Protein AF-A0A7J9MGC0-F1 (afdb_monomer_lite)

Foldseek 3Di:
DALDQALVVLLVCLVVPAQEDHHECEPVDPSHYDPVRLVSNCVSCVVSNHHYHYDYDD

pLDDT: mean 86.28, std 9.0, range [47.16, 93.69]

InterPro domains:
  IPR011060 Ribulose-phosphate binding barrel [SSF51366] (1-49)
  IPR013785 Aldolase-type TIM barrel [G3DSA:3.20.20.70] (1-57)
  IPR044643 N-(5'-phosphoribosyl)anthranilate isomerase family [PTHR42894] (1-54)

Organism: Gossypium schwendimanii (NCBI:txid34291)

Radius of gyration: 10.23 Å; chains: 1; bounding box: 18×20×29 Å

Structure (mmCIF, N/CA/C/O backbone):
data_AF-A0A7J9MGC0-F1
#
_entry.id   AF-A0A7J9MGC0-F1
#
loop_
_atom_site.group_PDB
_atom_site.id
_atom_site.type_symbol
_atom_site.label_atom_id
_atom_site.label_alt_id
_atom_site.label_comp_id
_atom_site.label_asym_id
_atom_site.label_entity_id
_atom_site.label_seq_id
_atom_site.pdbx_PDB_ins_code
_atom_site.Cartn_x
_atom_site.Cartn_y
_atom_site.Cartn_z
_atom_site.occupancy
_atom_site.B_iso_or_equiv
_atom_site.auth_seq_id
_atom_site.auth_comp_id
_atom_site.auth_asym_id
_atom_site.auth_atom_id
_atom_site.pdbx_PDB_model_num
ATOM 1 N N . MET A 1 1 ? 4.992 1.798 -5.510 1.00 77.56 1 MET A N 1
ATOM 2 C CA . MET A 1 1 ? 4.296 3.013 -5.018 1.00 77.56 1 MET A CA 1
ATOM 3 C C . MET A 1 1 ? 3.981 2.835 -3.537 1.00 77.56 1 MET A C 1
ATOM 5 O O . MET A 1 1 ? 3.636 1.722 -3.167 1.00 77.56 1 MET A O 1
ATOM 9 N N . CYS A 1 2 ? 4.126 3.858 -2.687 1.00 77.00 2 CYS A N 1
ATOM 10 C CA . CYS A 1 2 ? 3.921 3.745 -1.232 1.00 77.00 2 CYS A CA 1
ATOM 11 C C . CYS A 1 2 ? 2.748 4.619 -0.760 1.00 77.00 2 CYS A C 1
ATOM 13 O O . CYS A 1 2 ? 2.521 5.685 -1.325 1.00 77.00 2 CYS A O 1
ATOM 15 N N . GLY A 1 3 ? 2.027 4.174 0.274 1.00 78.12 3 GLY A N 1
ATOM 16 C CA . GLY A 1 3 ? 0.902 4.909 0.859 1.00 78.12 3 GLY A CA 1
ATOM 17 C C . GLY A 1 3 ? -0.416 4.744 0.102 1.00 78.12 3 GLY A C 1
ATOM 18 O O . GLY A 1 3 ? -1.255 5.636 0.160 1.00 78.12 3 GLY A O 1
ATOM 19 N N . ILE A 1 4 ? -0.595 3.631 -0.614 1.00 87.56 4 ILE A N 1
ATOM 20 C CA . ILE A 1 4 ? -1.837 3.329 -1.330 1.00 87.56 4 ILE A CA 1
ATOM 21 C C . ILE A 1 4 ? -2.946 3.035 -0.319 1.00 87.56 4 ILE A C 1
ATOM 23 O O . ILE A 1 4 ? -2.780 2.192 0.566 1.00 87.56 4 ILE A O 1
ATOM 27 N N . THR A 1 5 ? -4.076 3.730 -0.461 1.00 89.31 5 THR A N 1
ATOM 28 C CA . THR A 1 5 ? -5.215 3.621 0.460 1.00 89.31 5 THR A CA 1
ATOM 29 C C . THR A 1 5 ? -6.457 2.982 -0.158 1.00 89.31 5 THR A C 1
ATOM 31 O O . THR A 1 5 ? -7.398 2.667 0.569 1.00 89.31 5 THR A O 1
ATOM 34 N N . SER A 1 6 ? -6.469 2.757 -1.476 1.00 90.12 6 SER A N 1
ATOM 35 C CA . SER A 1 6 ? -7.608 2.185 -2.196 1.00 90.12 6 SER A CA 1
ATOM 36 C C . SER A 1 6 ? -7.187 1.113 -3.204 1.00 90.12 6 SER A C 1
ATOM 38 O O . SER A 1 6 ? -6.083 1.136 -3.753 1.00 90.12 6 SER A O 1
ATOM 40 N N . ALA A 1 7 ? -8.093 0.171 -3.478 1.00 91.62 7 ALA A N 1
ATOM 41 C CA . ALA A 1 7 ? -7.878 -0.883 -4.466 1.00 91.62 7 ALA A CA 1
ATOM 42 C C . ALA A 1 7 ? -7.728 -0.326 -5.892 1.00 91.62 7 ALA A C 1
ATOM 44 O O . ALA A 1 7 ? -6.931 -0.833 -6.679 1.00 91.62 7 ALA A O 1
ATOM 45 N N . ARG A 1 8 ? -8.441 0.764 -6.206 1.00 91.75 8 ARG A N 1
ATOM 46 C CA . ARG A 1 8 ? -8.341 1.451 -7.499 1.00 91.75 8 ARG A CA 1
ATOM 47 C C . ARG A 1 8 ? -6.943 2.022 -7.726 1.00 91.75 8 ARG A C 1
ATOM 49 O O . ARG A 1 8 ? -6.391 1.843 -8.806 1.00 91.75 8 ARG A O 1
ATOM 56 N N . ASP A 1 9 ? -6.368 2.674 -6.719 1.00 91.06 9 ASP A N 1
ATOM 57 C CA . ASP A 1 9 ? -5.027 3.254 -6.843 1.00 91.06 9 ASP A CA 1
ATOM 58 C C . ASP A 1 9 ? -3.960 2.163 -6.976 1.00 91.06 9 ASP A C 1
ATOM 60 O O . ASP A 1 9 ? -2.977 2.349 -7.690 1.00 91.06 9 ASP A O 1
ATOM 64 N N . ALA A 1 10 ? -4.161 1.001 -6.342 1.00 91.69 10 ALA A N 1
ATOM 65 C CA . ALA A 1 10 ? -3.290 -0.153 -6.546 1.00 91.69 10 ALA A CA 1
ATOM 66 C C . ALA A 1 10 ? -3.376 -0.723 -7.960 1.00 91.69 10 ALA A C 1
ATOM 68 O O . ALA A 1 10 ? -2.329 -1.025 -8.523 1.00 91.69 10 ALA A O 1
ATOM 69 N N . ALA A 1 11 ? -4.579 -0.838 -8.534 1.00 92.25 11 ALA A N 1
ATOM 70 C CA . ALA A 1 11 ? -4.745 -1.269 -9.922 1.00 92.25 11 ALA A CA 1
ATOM 71 C C . ALA A 1 11 ? -4.012 -0.312 -10.868 1.00 92.25 11 ALA A C 1
ATOM 73 O O . ALA A 1 11 ? -3.137 -0.744 -11.607 1.00 92.25 11 ALA A O 1
ATOM 74 N N . LEU A 1 12 ? -4.264 0.996 -10.749 1.00 93.19 12 LEU A N 1
ATOM 75 C CA . LEU A 1 12 ? -3.608 2.010 -11.580 1.00 93.19 12 LEU A CA 1
ATOM 76 C C . LEU A 1 12 ? -2.083 1.996 -11.426 1.00 93.19 12 LEU A C 1
ATOM 78 O O . LEU A 1 12 ? -1.357 2.095 -12.413 1.00 93.19 12 LEU A O 1
ATOM 82 N N . ALA A 1 13 ? -1.581 1.860 -10.196 1.00 91.12 13 ALA A N 1
ATOM 83 C CA . ALA A 1 13 ? -0.148 1.776 -9.948 1.00 91.12 13 ALA A CA 1
ATOM 84 C C . ALA A 1 13 ? 0.461 0.507 -10.560 1.00 91.12 13 ALA A C 1
ATOM 86 O O . ALA A 1 13 ? 1.542 0.575 -11.145 1.00 91.12 13 ALA A O 1
ATOM 87 N N . ALA A 1 14 ? -0.215 -0.634 -10.440 1.00 91.75 14 ALA A N 1
ATOM 88 C CA . ALA A 1 14 ? 0.261 -1.894 -10.989 1.00 91.75 14 ALA A CA 1
ATOM 89 C C . ALA A 1 14 ? 0.190 -1.914 -12.528 1.00 91.75 14 ALA A C 1
ATOM 91 O O . ALA A 1 14 ? 1.148 -2.339 -13.170 1.00 91.75 14 ALA A O 1
ATOM 92 N N . GLU A 1 15 ? -0.866 -1.357 -13.130 1.00 91.50 15 GLU A N 1
ATOM 93 C CA . GLU A 1 15 ? -0.984 -1.141 -14.582 1.00 91.50 15 GLU A CA 1
ATOM 94 C C . GLU A 1 15 ? 0.110 -0.213 -15.121 1.00 91.50 15 GLU A C 1
ATOM 96 O O . GLU A 1 15 ? 0.647 -0.443 -16.202 1.00 91.50 15 GLU A O 1
ATOM 101 N N . ALA A 1 16 ? 0.500 0.798 -14.341 1.00 92.31 16 ALA A N 1
ATOM 102 C CA . ALA A 1 16 ? 1.628 1.670 -14.660 1.00 92.31 16 ALA A CA 1
ATOM 103 C C . ALA A 1 16 ? 3.004 0.985 -14.507 1.00 92.31 16 ALA A C 1
ATOM 105 O O . ALA A 1 16 ? 4.032 1.620 -14.747 1.00 92.31 16 ALA A O 1
ATOM 106 N N . GLY A 1 17 ? 3.045 -0.292 -14.110 1.00 90.75 17 GLY A N 1
ATOM 107 C CA . GLY A 1 17 ? 4.266 -1.088 -13.988 1.00 90.75 17 GLY A CA 1
ATOM 108 C C . GLY A 1 17 ? 4.888 -1.095 -12.591 1.00 90.75 17 GLY A C 1
ATOM 109 O O . GLY A 1 17 ? 6.052 -1.467 -12.446 1.00 90.75 17 GLY A O 1
ATOM 110 N N . ALA A 1 18 ? 4.162 -0.688 -11.543 1.00 90.56 18 ALA A N 1
ATOM 111 C CA . ALA A 1 18 ? 4.681 -0.789 -10.182 1.00 90.56 18 ALA A CA 1
ATOM 112 C C . ALA A 1 18 ? 4.827 -2.257 -9.755 1.00 90.56 18 ALA A C 1
ATOM 114 O O . ALA A 1 18 ? 3.842 -2.976 -9.621 1.00 90.56 18 ALA A O 1
ATOM 115 N N . ASN A 1 19 ? 6.053 -2.672 -9.433 1.00 87.56 19 ASN A N 1
ATOM 116 C CA . ASN A 1 19 ? 6.315 -4.016 -8.905 1.00 87.56 19 ASN A CA 1
ATOM 117 C C . ASN A 1 19 ? 5.883 -4.192 -7.443 1.00 87.56 19 ASN A C 1
ATOM 119 O O . ASN A 1 19 ? 5.658 -5.315 -7.014 1.00 87.56 19 ASN A O 1
ATOM 123 N N . PHE A 1 20 ? 5.765 -3.094 -6.687 1.00 89.88 20 PHE A N 1
ATOM 124 C CA . PHE A 1 20 ? 5.428 -3.110 -5.262 1.00 89.88 20 PHE A CA 1
ATOM 125 C C . PHE A 1 20 ? 4.313 -2.115 -4.934 1.00 89.88 20 PHE A C 1
ATOM 127 O O . PHE A 1 20 ? 4.392 -0.931 -5.304 1.00 89.88 20 PHE A O 1
ATOM 134 N N . ILE A 1 21 ? 3.320 -2.575 -4.173 1.00 92.06 21 ILE A N 1
ATOM 135 C CA . ILE A 1 21 ? 2.187 -1.783 -3.681 1.00 92.06 21 ILE A CA 1
ATOM 136 C C . ILE A 1 21 ? 2.290 -1.659 -2.160 1.00 92.06 21 ILE A C 1
ATOM 138 O O . ILE A 1 21 ? 1.984 -2.587 -1.415 1.00 92.06 21 ILE A O 1
ATOM 142 N N . GLY A 1 22 ? 2.754 -0.499 -1.701 1.00 89.06 22 GLY A N 1
ATOM 143 C CA . GLY A 1 22 ? 2.991 -0.203 -0.294 1.00 89.06 22 GLY A CA 1
ATOM 144 C C . GLY A 1 22 ? 1.740 0.301 0.425 1.00 89.06 22 GLY A C 1
ATOM 145 O O . GLY A 1 22 ? 1.146 1.295 0.002 1.00 89.06 22 GLY A O 1
ATOM 146 N N . MET A 1 23 ? 1.401 -0.328 1.548 1.00 89.69 23 MET A N 1
ATOM 147 C CA . MET A 1 23 ? 0.280 0.027 2.425 1.00 89.69 23 MET A CA 1
ATOM 148 C C . MET A 1 23 ? 0.775 0.455 3.803 1.00 89.69 23 MET A C 1
ATOM 150 O O . MET A 1 23 ? 1.787 -0.058 4.285 1.00 89.69 23 MET A O 1
ATOM 154 N N . ILE A 1 24 ? 0.031 1.337 4.475 1.00 87.94 24 ILE A N 1
ATOM 155 C CA . ILE A 1 24 ? 0.341 1.740 5.851 1.00 87.94 24 ILE A CA 1
ATOM 156 C C . ILE A 1 24 ? -0.679 1.130 6.811 1.00 87.94 24 ILE A C 1
ATOM 158 O O . ILE A 1 24 ? -1.848 1.510 6.827 1.00 87.94 24 ILE A O 1
ATOM 162 N N . LEU A 1 25 ? -0.209 0.205 7.649 1.00 85.19 25 LEU A N 1
ATOM 163 C CA . LEU A 1 25 ? -1.027 -0.487 8.656 1.00 85.19 25 LEU A CA 1
ATOM 164 C C . LEU A 1 25 ? -0.866 0.105 10.064 1.00 85.19 25 LEU A C 1
ATOM 166 O O . LEU A 1 25 ? -1.291 -0.493 11.049 1.00 85.19 25 LEU A O 1
ATOM 170 N N . TRP A 1 26 ? -0.256 1.288 10.173 1.00 85.69 26 TRP A N 1
ATOM 171 C CA . TRP A 1 26 ? -0.047 1.974 11.443 1.00 85.69 26 TRP A CA 1
ATOM 172 C C . TRP A 1 26 ? -1.140 3.025 11.729 1.00 85.69 26 TRP A C 1
ATOM 174 O O . TRP A 1 26 ? -1.193 4.026 11.010 1.00 85.69 26 TRP A O 1
ATOM 184 N N . PRO A 1 27 ? -1.968 2.873 12.787 1.00 80.81 27 PRO A N 1
ATOM 185 C CA . PRO A 1 27 ? -3.144 3.722 13.046 1.00 80.81 27 PRO A CA 1
ATOM 186 C C . PRO A 1 27 ? -2.874 5.212 13.264 1.00 80.81 27 PRO A C 1
ATOM 188 O O . PRO A 1 27 ? -3.782 6.026 13.138 1.00 80.81 27 PRO A O 1
ATOM 191 N N . LYS A 1 28 ? -1.642 5.586 13.625 1.00 83.62 28 LYS A N 1
ATOM 192 C CA . LYS A 1 28 ? -1.261 6.988 13.867 1.00 83.62 28 LYS A CA 1
ATOM 193 C C . LYS A 1 28 ? -0.820 7.717 12.593 1.00 83.62 28 LYS A C 1
ATOM 195 O O . LYS A 1 28 ? -0.548 8.914 12.642 1.00 83.62 28 LYS A O 1
ATOM 200 N N . SER A 1 29 ? -0.738 7.015 11.462 1.00 81.50 29 SER A N 1
ATOM 201 C CA . SER A 1 29 ? -0.410 7.618 10.173 1.00 81.50 29 SER A CA 1
ATOM 202 C C . SER A 1 29 ? -1.642 8.223 9.504 1.00 81.50 29 SER A C 1
ATOM 204 O O . SER A 1 29 ? -2.735 7.666 9.565 1.00 81.50 29 SER A O 1
ATOM 206 N N . LYS A 1 30 ? -1.446 9.325 8.773 1.00 80.19 30 LYS A N 1
ATOM 207 C CA . LYS A 1 30 ? -2.498 9.961 7.963 1.00 80.19 30 LYS A CA 1
ATOM 208 C C . LYS A 1 30 ? -3.016 9.068 6.828 1.00 80.19 30 LYS A C 1
ATOM 210 O O . LYS A 1 30 ? -4.148 9.256 6.404 1.00 80.19 30 LYS A O 1
ATOM 215 N N . CYS A 1 31 ? -2.214 8.110 6.356 1.00 82.69 31 CYS A N 1
ATOM 216 C CA . CYS A 1 31 ? -2.599 7.177 5.289 1.00 82.69 31 CYS A CA 1
ATOM 217 C C . CYS A 1 31 ? -2.863 5.757 5.820 1.00 82.69 31 CYS A C 1
ATOM 219 O O . CYS A 1 31 ? -2.691 4.786 5.085 1.00 82.69 31 CYS A O 1
ATOM 221 N N . PHE A 1 32 ? -3.221 5.623 7.104 1.00 87.12 32 PHE A N 1
ATOM 222 C CA . PHE A 1 32 ? -3.628 4.346 7.685 1.00 87.12 32 PHE A CA 1
ATOM 223 C C . PHE A 1 32 ? -4.833 3.755 6.949 1.00 87.12 32 PHE A C 1
ATOM 225 O O . PHE A 1 32 ? -5.810 4.457 6.685 1.00 87.12 32 PHE A O 1
ATOM 232 N N . ILE A 1 33 ? -4.794 2.447 6.700 1.00 88.38 33 ILE A N 1
ATOM 233 C CA . ILE A 1 33 ? -5.940 1.686 6.204 1.00 88.38 33 ILE A CA 1
ATOM 234 C C . ILE A 1 33 ? -6.298 0.521 7.123 1.00 88.38 33 ILE A C 1
ATOM 236 O O . ILE A 1 33 ? -5.450 -0.051 7.807 1.00 88.38 33 ILE A O 1
ATOM 240 N N . SER A 1 34 ? -7.573 0.133 7.105 1.00 89.75 34 SER A N 1
ATOM 241 C CA . SER A 1 34 ? -8.039 -1.054 7.821 1.00 89.75 34 SER A CA 1
ATOM 242 C C . SER A 1 34 ? -7.483 -2.340 7.198 1.00 89.75 34 SER A C 1
ATOM 244 O O . SER A 1 34 ? -7.170 -2.395 6.008 1.00 89.75 34 SER A O 1
ATOM 246 N N . LEU A 1 35 ? -7.441 -3.424 7.979 1.00 88.88 35 LEU A N 1
ATOM 247 C CA . LEU A 1 35 ? -7.051 -4.746 7.473 1.00 88.88 35 LEU A CA 1
ATOM 248 C C . LEU A 1 35 ? -7.964 -5.244 6.341 1.00 88.88 35 LEU A C 1
ATOM 250 O O . LEU A 1 35 ? -7.513 -5.991 5.478 1.00 88.88 35 LEU A O 1
ATOM 254 N N . SER A 1 36 ? -9.240 -4.841 6.332 1.00 90.56 36 SER A N 1
ATOM 255 C CA . SER A 1 36 ? -10.165 -5.187 5.247 1.00 90.56 36 SER A CA 1
ATOM 256 C C . SER A 1 36 ? -9.761 -4.510 3.939 1.00 90.56 36 SER A C 1
ATOM 258 O O . SER A 1 36 ? -9.665 -5.179 2.914 1.00 90.56 36 SER A O 1
ATOM 260 N N . ALA A 1 37 ? -9.462 -3.208 3.988 1.00 90.12 37 ALA A N 1
ATOM 261 C CA . ALA A 1 37 ? -8.969 -2.470 2.829 1.00 90.12 37 ALA A CA 1
ATOM 262 C C . ALA A 1 37 ? -7.622 -3.033 2.355 1.00 90.12 37 ALA A C 1
ATOM 264 O O . ALA A 1 37 ? -7.439 -3.276 1.169 1.00 90.12 37 ALA A O 1
ATOM 265 N N . ALA A 1 38 ? -6.716 -3.349 3.284 1.00 90.75 38 ALA A N 1
ATOM 266 C CA . ALA A 1 38 ? -5.434 -3.959 2.952 1.00 90.75 38 ALA A CA 1
ATOM 267 C C . ALA A 1 38 ? -5.589 -5.298 2.212 1.00 90.75 38 ALA A C 1
ATOM 269 O O . ALA A 1 38 ? -4.909 -5.532 1.220 1.00 90.75 38 ALA A O 1
ATOM 270 N N . LYS A 1 39 ? -6.523 -6.163 2.635 1.00 91.75 39 LYS A N 1
ATOM 271 C CA . LYS A 1 39 ? -6.818 -7.428 1.936 1.00 91.75 39 LYS A CA 1
ATOM 272 C C . LYS A 1 39 ? -7.314 -7.208 0.509 1.00 91.75 39 LYS A C 1
ATOM 274 O O . LYS A 1 39 ? -6.895 -7.932 -0.391 1.00 91.75 39 LYS A O 1
ATOM 279 N N . GLU A 1 40 ? -8.194 -6.232 0.305 1.00 93.69 40 GLU A N 1
ATOM 280 C CA . GLU A 1 40 ? -8.714 -5.905 -1.025 1.00 93.69 40 GLU A CA 1
ATOM 281 C C . GLU A 1 40 ? -7.599 -5.397 -1.945 1.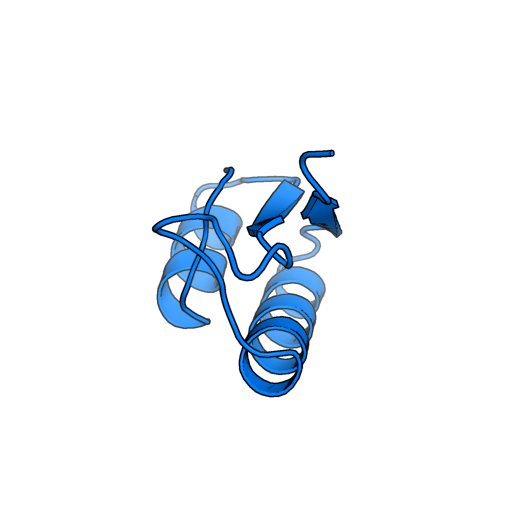00 93.69 40 GLU A C 1
ATOM 283 O O . GLU A 1 40 ? -7.437 -5.886 -3.062 1.00 93.69 40 GLU A O 1
ATOM 288 N N . ILE A 1 41 ? -6.761 -4.494 -1.434 1.00 92.38 41 ILE A N 1
ATOM 289 C CA . ILE A 1 41 ? -5.612 -3.960 -2.164 1.00 92.38 41 ILE A CA 1
ATOM 290 C C . ILE A 1 41 ? -4.605 -5.077 -2.478 1.00 92.38 41 ILE A C 1
ATOM 292 O O . ILE A 1 41 ? -4.103 -5.142 -3.597 1.00 92.38 41 ILE A O 1
ATOM 296 N N . SER A 1 42 ? -4.342 -5.992 -1.538 1.00 90.75 42 SER A N 1
ATOM 297 C CA . SER A 1 42 ? -3.414 -7.112 -1.747 1.00 90.75 42 SER A CA 1
ATOM 298 C C . SER A 1 42 ? -3.914 -8.070 -2.816 1.00 90.75 42 SER A C 1
ATOM 300 O O . SER A 1 42 ? -3.120 -8.567 -3.616 1.00 90.75 42 SER A O 1
ATOM 302 N N . LYS A 1 43 ? -5.230 -8.312 -2.857 1.00 93.56 43 LYS A N 1
ATOM 303 C CA . LYS A 1 43 ? -5.852 -9.113 -3.911 1.00 93.56 43 LYS A CA 1
ATOM 304 C C . LYS A 1 43 ? -5.622 -8.465 -5.272 1.00 93.56 43 LYS A C 1
ATOM 306 O O . LYS A 1 43 ? -5.105 -9.125 -6.162 1.00 93.56 43 LYS A O 1
ATOM 311 N N . VAL A 1 44 ? -5.945 -7.178 -5.406 1.00 92.62 44 VAL A N 1
ATOM 312 C CA . VAL A 1 44 ? -5.743 -6.444 -6.662 1.00 92.62 44 VAL A CA 1
ATOM 313 C C . VAL A 1 44 ? -4.274 -6.453 -7.071 1.00 92.62 44 VAL A C 1
ATOM 315 O O . VAL A 1 44 ? -3.973 -6.857 -8.183 1.00 92.62 44 VAL A O 1
ATOM 318 N N . ALA A 1 45 ? -3.350 -6.101 -6.175 1.00 91.19 45 ALA A N 1
ATOM 319 C CA . ALA A 1 45 ? -1.917 -6.108 -6.474 1.00 91.19 45 ALA A CA 1
ATOM 320 C C . ALA A 1 45 ? -1.450 -7.465 -7.039 1.00 91.19 45 ALA A C 1
ATOM 322 O O . ALA A 1 45 ? -0.761 -7.505 -8.058 1.00 91.19 45 ALA A O 1
ATOM 323 N N . SER A 1 46 ? -1.915 -8.570 -6.445 1.00 89.69 46 SER A N 1
ATOM 324 C CA . SER A 1 46 ? -1.566 -9.929 -6.875 1.00 89.69 46 SER A CA 1
ATOM 325 C C . SER A 1 46 ? -2.051 -10.262 -8.292 1.00 89.69 46 SER A C 1
ATOM 327 O O . SER A 1 46 ? -1.305 -10.878 -9.052 1.00 89.69 46 SER A O 1
ATOM 329 N N . GLU A 1 47 ? -3.257 -9.827 -8.678 1.00 92.38 47 GLU A N 1
ATOM 330 C CA . GLU A 1 47 ? -3.795 -10.019 -10.041 1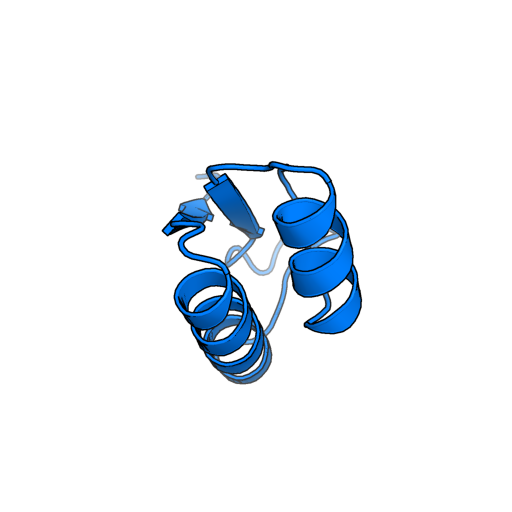.00 92.38 47 GLU A CA 1
ATOM 331 C C . GLU A 1 47 ? -2.900 -9.358 -11.103 1.00 92.38 47 GLU A C 1
ATOM 333 O O . GLU A 1 47 ? -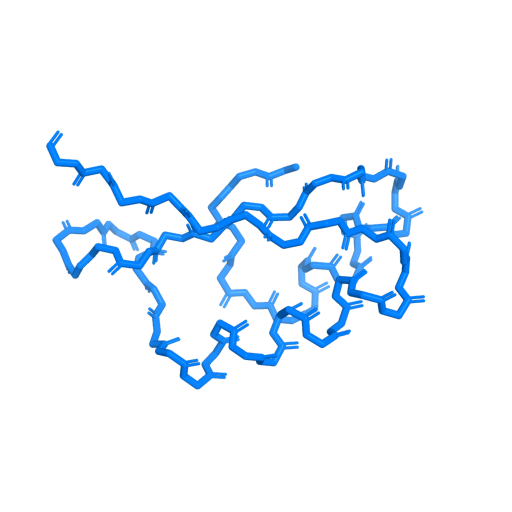2.704 -9.896 -12.193 1.00 92.38 47 GLU A O 1
ATOM 338 N N . TYR A 1 48 ? -2.285 -8.225 -10.757 1.00 88.06 48 TYR A N 1
ATOM 339 C CA . TYR A 1 48 ? -1.359 -7.495 -11.622 1.00 88.06 48 TYR A CA 1
ATOM 340 C C . TYR A 1 48 ? 0.114 -7.899 -11.431 1.00 88.06 48 TYR A C 1
ATOM 342 O O . TYR A 1 48 ? 1.007 -7.233 -11.952 1.00 88.06 48 TYR A O 1
ATOM 350 N N . ARG A 1 49 ? 0.395 -8.996 -10.707 1.00 88.19 49 ARG A N 1
ATOM 351 C CA . ARG A 1 49 ? 1.758 -9.465 -10.370 1.00 88.19 49 ARG A CA 1
ATOM 352 C C . ARG A 1 49 ? 2.606 -8.431 -9.616 1.00 88.19 49 ARG A C 1
ATOM 354 O O . ARG A 1 49 ? 3.835 -8.479 -9.677 1.00 88.19 49 ARG A O 1
ATOM 361 N N . ALA A 1 50 ? 1.960 -7.512 -8.909 1.00 89.81 50 ALA A N 1
ATOM 362 C CA . ALA A 1 50 ? 2.610 -6.576 -8.011 1.00 89.81 50 ALA A CA 1
ATOM 363 C C . ALA A 1 50 ? 2.596 -7.134 -6.582 1.00 89.81 50 ALA A C 1
ATOM 365 O O . ALA A 1 50 ? 1.591 -7.668 -6.112 1.00 89.81 50 ALA A O 1
ATOM 366 N N . GLU A 1 51 ? 3.709 -6.999 -5.870 1.00 88.94 51 GLU A N 1
ATOM 367 C CA . GLU A 1 51 ? 3.851 -7.516 -4.515 1.00 88.94 51 GLU A CA 1
ATOM 368 C C . GLU A 1 51 ? 3.29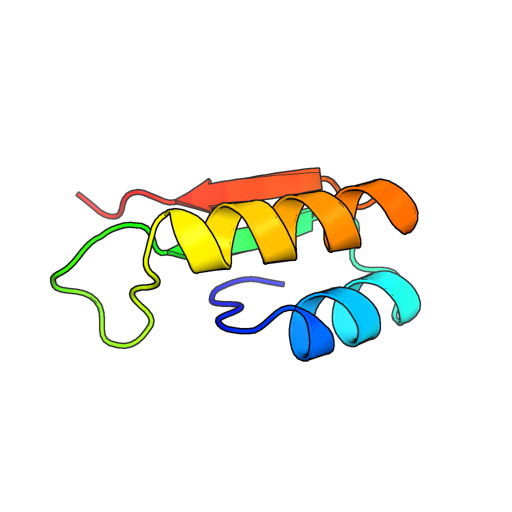7 -6.504 -3.491 1.00 88.94 51 GLU A C 1
ATOM 370 O O . GLU A 1 51 ? 3.748 -5.350 -3.444 1.00 88.94 51 GLU A O 1
ATOM 375 N N . PRO A 1 52 ? 2.300 -6.883 -2.671 1.00 81.88 52 PRO A N 1
ATOM 376 C CA . PRO A 1 52 ? 1.779 -6.016 -1.626 1.00 81.88 52 PRO A CA 1
ATOM 377 C C . PRO A 1 52 ? 2.732 -5.983 -0.426 1.00 81.88 52 PRO A C 1
ATOM 379 O O . PRO A 1 52 ? 3.017 -7.011 0.184 1.00 81.88 52 PRO A O 1
ATOM 382 N N . VAL A 1 53 ? 3.177 -4.788 -0.039 1.00 85.75 53 VAL A N 1
ATOM 383 C CA . VAL A 1 53 ? 4.113 -4.586 1.075 1.00 85.75 53 VAL A CA 1
ATOM 384 C C . VAL A 1 53 ? 3.443 -3.751 2.161 1.00 85.75 53 VAL A C 1
ATOM 386 O O . VAL A 1 53 ? 3.104 -2.587 1.955 1.00 85.75 53 VAL A O 1
ATOM 389 N N . GLY A 1 54 ? 3.247 -4.335 3.341 1.00 76.19 54 GLY A N 1
ATOM 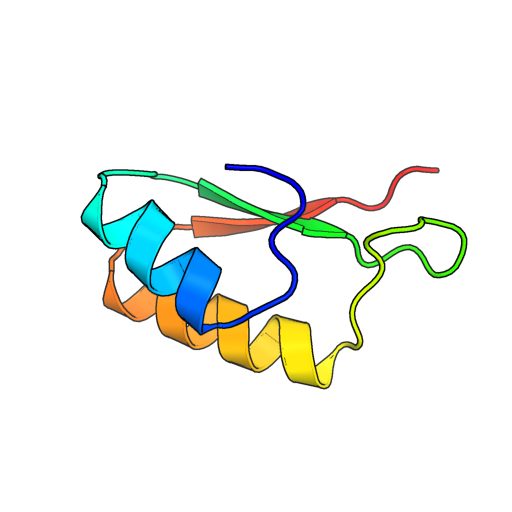390 C CA . GLY A 1 54 ? 2.766 -3.607 4.513 1.00 76.19 54 GLY A CA 1
ATOM 391 C C . GLY A 1 54 ? 3.931 -2.974 5.264 1.00 76.19 54 GLY A C 1
ATOM 392 O O . GLY A 1 54 ? 4.790 -3.695 5.763 1.00 76.19 54 GLY A O 1
ATOM 393 N N . SER A 1 55 ? 3.954 -1.646 5.378 1.00 72.75 55 SER A N 1
ATOM 394 C CA . SER A 1 55 ? 4.931 -0.956 6.220 1.00 72.75 55 SER A CA 1
ATOM 395 C C . SER A 1 55 ? 4.309 -0.581 7.565 1.00 72.75 55 SER A C 1
ATOM 397 O O . SER A 1 55 ? 3.259 0.070 7.637 1.00 72.75 55 SER A O 1
ATOM 399 N N . LEU A 1 56 ? 4.965 -1.013 8.640 1.00 66.19 56 LEU A N 1
ATOM 400 C CA . LEU A 1 56 ? 4.695 -0.594 10.010 1.00 66.19 56 LEU A CA 1
ATOM 401 C C . LEU A 1 56 ? 5.766 0.440 10.366 1.00 66.19 56 LEU A C 1
ATOM 403 O O . LEU A 1 56 ? 6.871 0.073 10.748 1.00 66.19 56 LEU A O 1
ATOM 407 N N . CYS A 1 57 ? 5.474 1.731 10.194 1.00 50.69 57 CYS A N 1
ATOM 408 C CA . CYS A 1 57 ? 6.337 2.765 10.764 1.00 50.69 57 CYS A CA 1
ATOM 409 C C . CYS A 1 57 ? 6.218 2.690 12.292 1.00 50.69 57 CYS A C 1
ATOM 411 O O . CYS A 1 57 ? 5.167 3.026 12.841 1.00 50.69 57 CYS A O 1
ATOM 413 N N . GLY A 1 58 ? 7.271 2.190 12.938 1.00 47.16 58 GLY A N 1
ATOM 414 C CA . GLY A 1 58 ? 7.509 2.269 14.379 1.00 47.16 58 GLY A CA 1
ATOM 415 C C . GLY A 1 58 ? 8.527 3.350 14.689 1.00 47.16 58 GLY A C 1
ATOM 416 O O . GLY A 1 58 ? 9.441 3.531 13.853 1.00 47.16 58 GLY A O 1
#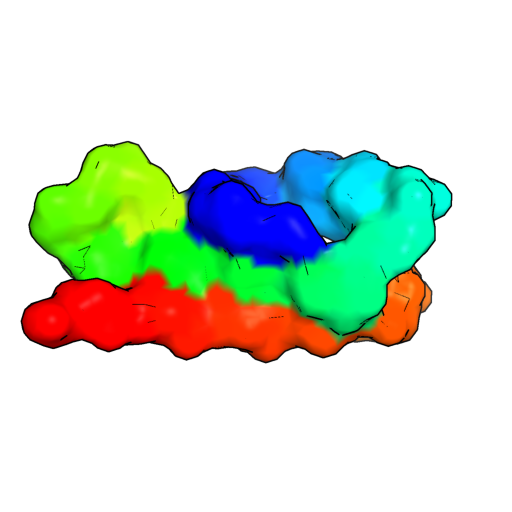

Sequence (58 aa):
MCGITSARDAALAAEAGANFIGMILWPKSKCFISLSAAKEISKVASEYRAEPVGSLCG

Secondary structure (DSSP, 8-state):
-----SHHHHHHHHHTT-SEEEEE--TTSTTB--HHHHHHHHHHHHHTTPEEEEE---